Protein AF-A0A542FW12-F1 (afdb_monomer)

pLDDT: mean 87.59, std 10.18, range [56.5, 98.5]

Structure (mmCIF, N/CA/C/O backbone):
data_AF-A0A542F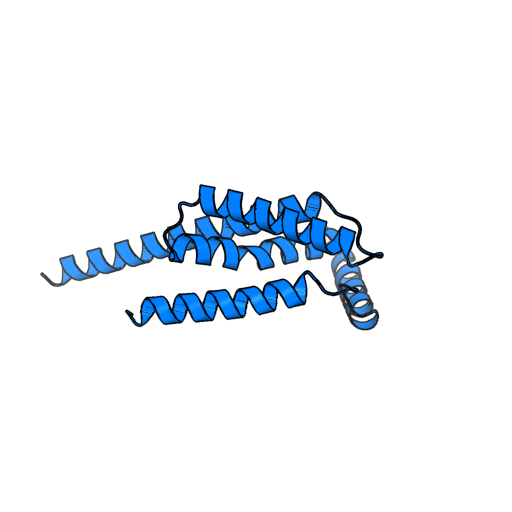W12-F1
#
_entry.id   AF-A0A542FW12-F1
#
loop_
_atom_site.group_PDB
_atom_site.id
_atom_site.type_symbol
_atom_site.label_atom_id
_atom_site.label_alt_id
_atom_site.label_comp_id
_atom_site.label_asym_id
_atom_site.label_entity_id
_atom_site.label_seq_id
_atom_site.pdbx_PDB_ins_code
_atom_site.Cartn_x
_atom_site.Cartn_y
_atom_site.Cartn_z
_atom_site.occupancy
_atom_site.B_iso_or_equiv
_atom_site.auth_seq_id
_atom_site.auth_comp_id
_atom_site.auth_asym_id
_atom_site.auth_atom_id
_atom_site.pdbx_PDB_model_num
ATOM 1 N N . MET A 1 1 ? -0.647 -1.994 28.736 1.00 57.22 1 MET A N 1
ATOM 2 C CA . MET A 1 1 ? -1.264 -1.682 27.419 1.00 57.22 1 MET A CA 1
ATOM 3 C C . MET A 1 1 ? -2.156 -2.849 26.996 1.00 57.22 1 MET A C 1
ATOM 5 O O . MET A 1 1 ? -1.759 -3.983 27.211 1.00 57.22 1 MET A O 1
ATOM 9 N N . ARG A 1 2 ? -3.364 -2.611 26.457 1.00 78.56 2 ARG A N 1
ATOM 10 C CA . ARG A 1 2 ? -4.314 -3.688 26.086 1.00 78.56 2 ARG A CA 1
ATOM 11 C C . ARG A 1 2 ? -3.702 -4.624 25.016 1.00 78.56 2 ARG A C 1
ATOM 13 O O . ARG A 1 2 ? -3.101 -4.093 24.084 1.00 78.56 2 ARG A O 1
ATOM 20 N N . PRO A 1 3 ? -3.897 -5.959 25.074 1.00 79.62 3 PRO A N 1
ATOM 21 C CA . PRO A 1 3 ? -3.248 -6.940 24.180 1.00 79.62 3 PRO A CA 1
ATOM 22 C C . PRO A 1 3 ? -3.476 -6.661 22.685 1.00 79.62 3 PRO A C 1
ATOM 24 O O . PRO A 1 3 ? -2.590 -6.856 21.861 1.00 79.62 3 PRO A O 1
ATOM 27 N N . ARG A 1 4 ? -4.630 -6.077 22.340 1.00 85.38 4 ARG A N 1
ATOM 28 C CA . ARG A 1 4 ? -4.942 -5.610 20.980 1.00 85.38 4 ARG A CA 1
ATOM 29 C C . ARG A 1 4 ? -3.970 -4.559 20.434 1.00 85.38 4 ARG A C 1
ATOM 31 O O . ARG A 1 4 ? -3.690 -4.570 19.244 1.00 85.38 4 ARG A O 1
ATOM 38 N N . ARG A 1 5 ? -3.469 -3.646 21.275 1.00 89.81 5 ARG A N 1
ATOM 39 C CA . ARG A 1 5 ? -2.522 -2.609 20.831 1.00 89.81 5 ARG A CA 1
ATOM 40 C C . ARG A 1 5 ? -1.147 -3.197 20.537 1.00 89.81 5 ARG A C 1
ATOM 42 O O . ARG A 1 5 ? -0.546 -2.806 19.551 1.00 89.81 5 ARG A O 1
ATOM 49 N N . TRP A 1 6 ? -0.692 -4.161 21.336 1.00 93.31 6 TRP A N 1
ATOM 50 C CA . TRP A 1 6 ? 0.569 -4.862 21.081 1.00 93.31 6 TRP A CA 1
ATOM 51 C C . TRP A 1 6 ? 0.555 -5.601 19.745 1.00 93.31 6 TRP A C 1
ATOM 53 O O . TRP A 1 6 ? 1.483 -5.442 18.962 1.00 93.31 6 TRP A O 1
ATOM 63 N N . ALA A 1 7 ? -0.526 -6.324 19.443 1.00 93.94 7 ALA A N 1
ATOM 64 C CA . ALA A 1 7 ? -0.672 -7.000 18.156 1.00 93.94 7 ALA A CA 1
ATOM 65 C C . ALA A 1 7 ? -0.594 -6.024 16.967 1.00 93.94 7 ALA A C 1
ATOM 67 O O . ALA A 1 7 ? 0.077 -6.319 15.984 1.00 93.94 7 ALA A O 1
ATOM 68 N N . LEU A 1 8 ? -1.224 -4.845 17.071 1.00 94.62 8 LEU A N 1
ATOM 69 C CA . LEU A 1 8 ? -1.142 -3.820 16.025 1.00 94.62 8 LEU A CA 1
ATOM 70 C C . LEU A 1 8 ? 0.267 -3.245 15.878 1.00 94.62 8 LEU A C 1
ATOM 72 O O . LEU A 1 8 ? 0.714 -3.058 14.755 1.00 94.62 8 LEU A O 1
ATOM 76 N N . VAL A 1 9 ? 0.981 -2.999 16.981 1.00 95.94 9 VAL A N 1
ATOM 77 C CA . VAL A 1 9 ? 2.378 -2.535 16.929 1.00 95.94 9 VAL A CA 1
ATOM 78 C C . VAL A 1 9 ? 3.260 -3.567 16.236 1.00 95.94 9 VAL A C 1
ATOM 80 O O . VAL A 1 9 ? 3.991 -3.214 15.318 1.00 95.94 9 VAL A O 1
ATOM 83 N N . VAL A 1 10 ? 3.160 -4.838 16.634 1.00 95.94 10 VAL A N 1
ATOM 84 C CA . VAL A 1 10 ? 3.940 -5.928 16.031 1.00 95.94 10 VAL A CA 1
ATOM 85 C C . VAL A 1 10 ? 3.608 -6.074 14.548 1.00 95.94 10 VAL A C 1
ATOM 87 O O . VAL A 1 10 ? 4.521 -6.146 13.731 1.00 95.94 10 VAL A O 1
ATOM 90 N N . ALA A 1 11 ? 2.324 -6.045 14.180 1.00 95.38 11 ALA A N 1
ATOM 91 C CA . ALA A 1 11 ? 1.899 -6.114 12.785 1.00 95.38 11 ALA A CA 1
ATOM 92 C C . ALA A 1 11 ? 2.416 -4.922 11.966 1.00 95.38 11 ALA A C 1
ATOM 94 O O . ALA A 1 11 ? 2.922 -5.117 10.867 1.00 95.38 11 ALA A O 1
ATOM 95 N N . SER A 1 12 ? 2.336 -3.700 12.502 1.00 95.44 12 SER A N 1
ATOM 96 C CA . SER A 1 12 ? 2.869 -2.503 11.847 1.00 95.44 12 SER A CA 1
ATOM 97 C C . SER A 1 12 ? 4.388 -2.547 11.701 1.00 95.44 12 SER A C 1
ATOM 99 O O . SER A 1 12 ? 4.890 -2.178 10.646 1.00 95.44 12 SER A O 1
ATOM 101 N N . ALA A 1 13 ? 5.117 -3.022 12.713 1.00 96.44 13 ALA A N 1
ATOM 102 C CA . ALA A 1 13 ? 6.570 -3.153 12.657 1.00 96.44 13 ALA A CA 1
ATOM 103 C C . ALA A 1 13 ? 7.004 -4.217 11.638 1.00 96.44 13 ALA A C 1
ATOM 105 O O . ALA A 1 13 ? 7.837 -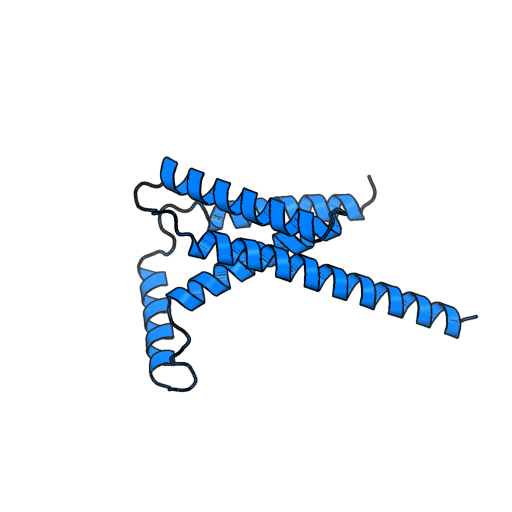3.939 10.781 1.00 96.44 13 ALA A O 1
ATOM 106 N N . ALA A 1 14 ? 6.393 -5.404 11.680 1.00 96.25 14 ALA A N 1
ATOM 107 C CA . ALA A 1 14 ? 6.656 -6.466 10.714 1.00 96.25 14 ALA A CA 1
ATOM 108 C C . ALA A 1 14 ? 6.337 -6.010 9.283 1.00 96.25 14 ALA A C 1
ATOM 110 O O . ALA A 1 14 ? 7.144 -6.199 8.376 1.00 96.25 14 ALA A O 1
ATOM 111 N N . TYR A 1 15 ? 5.196 -5.342 9.092 1.00 95.81 15 TYR A N 1
ATOM 112 C CA . TYR A 1 15 ? 4.826 -4.755 7.809 1.00 95.81 15 TYR A CA 1
ATOM 113 C C . TYR A 1 15 ? 5.835 -3.702 7.340 1.00 95.81 15 TYR A C 1
ATOM 115 O O . TYR A 1 15 ? 6.222 -3.727 6.179 1.00 95.81 15 TYR A O 1
ATOM 123 N N . ALA A 1 16 ? 6.297 -2.810 8.220 1.00 94.06 16 ALA A N 1
ATOM 124 C CA . ALA A 1 16 ? 7.283 -1.792 7.863 1.00 94.06 16 ALA A CA 1
ATOM 125 C C . ALA A 1 16 ? 8.612 -2.410 7.404 1.00 94.06 16 ALA A C 1
ATOM 127 O O . ALA A 1 16 ? 9.193 -1.931 6.435 1.00 94.06 16 ALA A O 1
ATOM 128 N N . VAL A 1 17 ? 9.060 -3.496 8.047 1.00 93.88 17 VAL A N 1
ATOM 129 C CA . VAL A 1 17 ? 10.255 -4.249 7.629 1.00 93.88 17 VAL A CA 1
ATOM 130 C C . VAL A 1 17 ? 10.056 -4.868 6.248 1.00 93.88 17 VAL A C 1
ATOM 132 O O . VAL A 1 17 ? 10.928 -4.735 5.394 1.00 93.88 17 VAL A O 1
ATOM 135 N N . VAL A 1 18 ? 8.906 -5.504 6.004 1.00 92.31 18 VAL A N 1
ATOM 136 C CA . VAL A 1 18 ? 8.576 -6.081 4.691 1.00 92.31 18 VAL A CA 1
ATOM 137 C C . VAL A 1 18 ? 8.509 -4.995 3.621 1.00 92.31 18 VAL A C 1
ATOM 139 O O . VAL A 1 18 ? 9.106 -5.152 2.563 1.00 92.31 18 VAL A O 1
ATOM 142 N N . LEU A 1 19 ? 7.828 -3.883 3.903 1.00 91.75 19 LEU A N 1
ATOM 143 C CA . LEU A 1 19 ? 7.699 -2.759 2.983 1.00 91.75 19 LEU A CA 1
ATOM 144 C C . LEU A 1 19 ? 9.077 -2.202 2.624 1.00 91.75 19 LEU A C 1
ATOM 146 O O . LEU A 1 19 ? 9.401 -2.128 1.447 1.00 91.75 19 LEU A O 1
ATOM 150 N N . TRP A 1 20 ? 9.903 -1.895 3.627 1.00 89.69 20 TRP A N 1
ATOM 151 C CA . TRP A 1 20 ? 11.281 -1.437 3.439 1.00 89.69 20 TRP A CA 1
ATOM 152 C C . TRP A 1 20 ? 12.094 -2.414 2.583 1.00 89.69 20 TRP A C 1
ATOM 154 O O . TRP A 1 20 ? 12.727 -2.015 1.608 1.00 89.69 20 TRP A O 1
ATOM 164 N N . TYR A 1 21 ? 12.029 -3.705 2.911 1.00 88.38 21 TYR A N 1
ATOM 165 C CA . TYR A 1 21 ? 12.779 -4.745 2.219 1.00 88.38 21 TYR A CA 1
ATOM 166 C C . TYR A 1 21 ? 12.293 -5.001 0.790 1.00 88.38 21 TYR A C 1
ATOM 168 O O . TYR A 1 21 ? 13.058 -5.517 -0.014 1.00 88.38 21 TYR A O 1
ATOM 176 N N . LEU A 1 22 ? 11.042 -4.696 0.451 1.00 86.81 22 LEU A N 1
ATOM 177 C CA . LEU A 1 22 ? 10.533 -4.869 -0.911 1.00 86.81 22 LEU A CA 1
ATOM 178 C C . LEU A 1 22 ? 10.723 -3.612 -1.766 1.00 86.81 22 LEU A C 1
ATOM 180 O O . LEU A 1 22 ? 11.008 -3.733 -2.953 1.00 86.81 22 LEU A O 1
ATOM 184 N N . THR A 1 23 ? 10.616 -2.415 -1.186 1.00 84.44 23 THR A N 1
ATOM 185 C CA . THR A 1 23 ? 10.672 -1.164 -1.957 1.00 84.44 23 THR A CA 1
ATOM 186 C C . THR A 1 23 ? 12.082 -0.604 -2.106 1.00 84.44 23 THR A C 1
ATOM 188 O O . THR A 1 23 ? 12.393 -0.024 -3.143 1.00 84.44 23 THR A O 1
ATOM 191 N N . LEU A 1 24 ? 12.963 -0.797 -1.122 1.00 82.19 24 LEU A N 1
ATOM 192 C CA . LEU A 1 24 ? 14.297 -0.184 -1.110 1.00 82.19 24 LEU A CA 1
ATOM 193 C C . LEU A 1 24 ? 15.426 -1.144 -1.497 1.00 82.19 24 LEU A C 1
ATOM 195 O O . LEU A 1 24 ? 16.590 -0.901 -1.177 1.00 82.19 24 LEU A O 1
ATOM 199 N N . ARG A 1 25 ? 15.114 -2.226 -2.218 1.00 77.12 25 ARG A N 1
ATOM 200 C CA . ARG A 1 25 ? 16.160 -3.038 -2.850 1.00 77.12 25 ARG A CA 1
ATOM 201 C C . ARG A 1 25 ? 16.732 -2.333 -4.081 1.00 77.12 25 ARG A C 1
ATOM 203 O O . ARG A 1 25 ? 15.935 -1.882 -4.912 1.00 77.12 25 ARG A O 1
ATOM 210 N N . PRO A 1 26 ? 18.071 -2.321 -4.244 1.00 65.75 26 PRO A N 1
ATOM 211 C CA . PRO A 1 26 ? 18.727 -1.752 -5.420 1.00 65.75 26 PRO A CA 1
ATOM 212 C C . PRO A 1 26 ? 18.172 -2.328 -6.717 1.00 65.75 26 PRO A C 1
ATOM 214 O O . PRO A 1 26 ? 17.708 -1.579 -7.570 1.00 65.75 26 PRO A O 1
ATOM 217 N N . VAL A 1 27 ? 18.082 -3.657 -6.783 1.00 63.62 27 VAL A N 1
ATOM 218 C CA . VAL A 1 27 ? 17.507 -4.375 -7.919 1.00 63.62 27 VAL A CA 1
ATOM 219 C C . VAL A 1 27 ? 16.142 -4.953 -7.507 1.00 63.62 27 VAL A C 1
ATOM 221 O O . VAL A 1 27 ? 16.080 -5.675 -6.506 1.00 63.62 27 VAL A O 1
ATOM 224 N N . PRO A 1 28 ? 15.033 -4.620 -8.204 1.00 62.34 28 PRO A N 1
ATOM 225 C CA . PRO A 1 28 ? 13.696 -5.109 -7.854 1.00 62.34 28 PRO A CA 1
ATOM 226 C C . PRO A 1 28 ? 13.558 -6.630 -7.976 1.00 62.34 28 PRO A C 1
ATOM 228 O O . PRO A 1 28 ? 12.906 -7.253 -7.139 1.00 62.34 28 PRO A O 1
ATOM 231 N N . TYR A 1 29 ? 14.214 -7.222 -8.975 1.00 66.62 29 TYR A N 1
ATOM 232 C CA . TYR A 1 29 ? 14.225 -8.658 -9.230 1.00 66.62 29 TYR A CA 1
ATOM 233 C C . TYR A 1 29 ? 15.655 -9.109 -9.480 1.00 66.62 29 TYR A C 1
ATOM 235 O O . TYR A 1 29 ? 16.379 -8.467 -10.236 1.00 66.62 29 TYR A O 1
ATOM 243 N N . GLU A 1 30 ? 16.069 -10.228 -8.891 1.00 71.12 30 GLU A N 1
ATOM 244 C CA . GLU A 1 30 ? 17.275 -10.875 -9.400 1.00 71.12 30 GLU A CA 1
ATOM 245 C C . GLU A 1 30 ? 17.033 -11.284 -10.864 1.00 71.12 30 GLU A C 1
ATOM 247 O O . GLU A 1 30 ? 15.894 -11.634 -11.201 1.00 71.12 30 GLU A O 1
ATOM 252 N N . PRO A 1 31 ? 18.052 -11.248 -11.742 1.00 74.56 31 PRO A N 1
ATOM 253 C CA . PRO A 1 31 ? 17.878 -11.534 -13.170 1.00 74.56 31 PRO A CA 1
ATOM 254 C C . PRO A 1 31 ? 17.147 -12.859 -13.440 1.00 74.56 31 PRO A C 1
ATOM 256 O O . PRO A 1 31 ? 16.362 -12.978 -14.379 1.00 74.56 31 PRO A O 1
ATOM 259 N N . GLU A 1 32 ? 17.353 -13.843 -12.567 1.00 75.00 32 GLU A N 1
ATOM 260 C CA . GLU A 1 32 ? 16.695 -15.151 -12.595 1.00 75.00 32 GLU A CA 1
ATOM 261 C C . GLU A 1 32 ? 15.190 -15.067 -12.304 1.00 75.00 32 GLU A C 1
ATOM 263 O O . GLU A 1 32 ? 14.386 -15.703 -12.985 1.00 75.00 32 GLU A O 1
ATOM 268 N N . VAL A 1 33 ? 14.786 -14.245 -11.331 1.00 74.06 33 VAL A N 1
ATOM 269 C CA . VAL A 1 33 ? 13.372 -14.004 -11.010 1.00 74.06 33 VAL A CA 1
ATOM 270 C C . VAL A 1 33 ? 12.696 -13.257 -12.154 1.00 74.06 33 VAL A C 1
ATOM 272 O O . VAL A 1 33 ? 11.586 -13.620 -12.541 1.00 74.06 33 VAL A O 1
ATOM 275 N N . GLN A 1 34 ? 13.373 -12.263 -12.731 1.00 76.38 34 GLN A N 1
ATOM 276 C CA . GLN A 1 34 ? 12.852 -11.506 -13.868 1.00 76.38 34 GLN A CA 1
ATOM 277 C C . GLN A 1 34 ? 12.600 -12.417 -15.077 1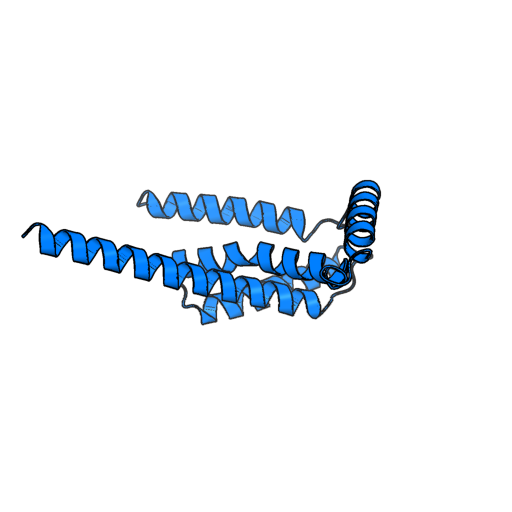.00 76.38 34 GLN A C 1
ATOM 279 O O . GLN A 1 34 ? 11.502 -12.404 -15.626 1.00 76.38 34 GLN A O 1
ATOM 284 N N . GLY A 1 35 ? 13.540 -13.313 -15.401 1.00 81.06 35 GLY A N 1
ATOM 285 C CA . GLY A 1 35 ? 13.362 -14.286 -16.483 1.00 81.06 35 GLY A CA 1
ATOM 286 C C . GLY A 1 35 ? 12.179 -15.242 -16.274 1.00 81.06 35 GLY A C 1
ATOM 287 O O . GLY A 1 35 ? 11.489 -15.594 -17.232 1.00 81.06 35 GLY A O 1
ATOM 288 N N . ILE A 1 36 ? 11.892 -15.639 -15.027 1.00 81.56 36 ILE A N 1
ATOM 289 C CA . ILE A 1 36 ? 10.706 -16.451 -14.707 1.00 81.56 36 ILE A CA 1
ATOM 290 C C . ILE A 1 36 ? 9.423 -15.639 -14.906 1.00 81.56 36 ILE A C 1
ATOM 292 O O . ILE A 1 36 ? 8.469 -16.148 -15.498 1.00 81.56 36 ILE A O 1
ATOM 296 N N . VAL A 1 37 ? 9.383 -14.393 -14.427 1.00 80.31 37 VAL A N 1
ATOM 297 C CA . VAL A 1 37 ? 8.212 -13.520 -14.596 1.00 80.31 37 VAL A CA 1
ATOM 298 C C . VAL A 1 37 ? 7.950 -13.269 -16.081 1.00 80.31 37 VAL A C 1
ATOM 300 O O . VAL A 1 37 ? 6.813 -13.433 -16.524 1.00 80.31 37 VAL A O 1
ATOM 303 N N . ASP A 1 38 ? 8.989 -12.982 -16.863 1.00 83.00 38 ASP A N 1
ATOM 304 C CA . ASP A 1 38 ? 8.893 -12.776 -18.309 1.00 83.00 38 ASP A CA 1
ATOM 305 C C . ASP A 1 38 ? 8.365 -14.023 -19.024 1.00 83.00 38 ASP A C 1
ATOM 307 O O . ASP A 1 38 ? 7.481 -13.924 -19.876 1.00 83.00 38 ASP A O 1
ATOM 311 N N . LEU A 1 39 ? 8.837 -15.215 -18.642 1.00 85.06 39 LEU A N 1
ATOM 312 C CA . LEU A 1 39 ? 8.348 -16.481 -19.192 1.00 85.06 39 LEU A CA 1
ATOM 313 C C . LEU A 1 39 ? 6.859 -16.698 -18.889 1.00 85.06 39 LEU A C 1
ATOM 315 O O . LEU A 1 39 ? 6.100 -17.115 -19.768 1.00 85.06 39 LEU A O 1
ATOM 319 N N . VAL A 1 40 ? 6.434 -16.420 -17.656 1.00 83.50 40 VAL A N 1
ATOM 320 C CA . VAL A 1 40 ? 5.039 -16.575 -17.225 1.00 83.50 40 VAL A CA 1
ATOM 321 C C . VAL A 1 40 ? 4.135 -15.564 -17.935 1.00 83.50 40 VAL A C 1
ATOM 323 O O . VAL A 1 40 ? 3.093 -15.949 -18.468 1.00 83.50 40 VAL A O 1
ATOM 326 N N . VAL A 1 41 ? 4.542 -14.295 -18.012 1.00 84.50 41 VAL A N 1
ATOM 327 C CA . VAL A 1 41 ? 3.821 -13.246 -18.751 1.00 84.50 41 VAL A CA 1
ATOM 328 C C . VAL A 1 41 ? 3.728 -13.605 -20.235 1.00 84.50 41 VAL A C 1
ATOM 330 O O . VAL A 1 41 ? 2.639 -13.561 -20.808 1.00 84.50 41 VAL A O 1
ATOM 333 N N . ALA A 1 42 ? 4.826 -14.051 -20.852 1.00 85.12 42 ALA A N 1
ATOM 334 C CA . ALA A 1 42 ? 4.847 -14.485 -22.248 1.00 85.12 42 ALA A CA 1
ATOM 335 C C . ALA A 1 42 ? 3.955 -15.710 -22.500 1.00 85.12 42 ALA A C 1
ATOM 337 O O . ALA A 1 42 ? 3.406 -15.861 -23.592 1.00 85.12 42 ALA A O 1
ATOM 338 N N . TRP A 1 43 ? 3.784 -16.588 -21.509 1.00 87.38 43 TRP A N 1
ATOM 339 C CA . TRP A 1 43 ? 2.853 -17.708 -21.594 1.00 87.38 43 TRP A CA 1
ATOM 340 C C . TRP A 1 43 ? 1.394 -17.237 -21.569 1.00 87.38 43 TRP A C 1
ATOM 342 O O . TRP A 1 43 ? 0.612 -17.648 -22.426 1.00 87.38 43 TRP A O 1
ATOM 352 N N . PHE A 1 44 ? 1.034 -16.331 -20.653 1.00 83.38 44 PHE A N 1
ATOM 353 C CA . PHE A 1 44 ? -0.312 -15.744 -20.599 1.00 83.38 44 PHE A CA 1
ATOM 354 C C . PHE A 1 44 ? -0.635 -14.885 -21.823 1.00 83.38 44 PHE A C 1
ATOM 356 O O . PHE A 1 44 ? -1.786 -14.853 -22.260 1.00 83.38 44 PHE A O 1
ATOM 363 N N . ALA A 1 45 ? 0.370 -14.250 -22.425 1.00 84.31 45 ALA A N 1
ATOM 364 C CA . ALA A 1 45 ? 0.213 -13.478 -23.651 1.00 84.31 45 ALA A CA 1
ATOM 365 C C . ALA A 1 45 ? -0.227 -14.322 -24.861 1.00 84.31 45 ALA A C 1
ATOM 367 O O . ALA A 1 45 ? -0.703 -13.766 -25.845 1.00 84.31 45 ALA A O 1
ATOM 368 N N . ARG A 1 46 ? -0.117 -15.659 -24.793 1.00 86.94 46 ARG A N 1
ATOM 369 C CA . ARG A 1 46 ? -0.569 -16.565 -25.865 1.00 86.94 46 ARG A CA 1
ATOM 370 C C . ARG A 1 46 ? -2.087 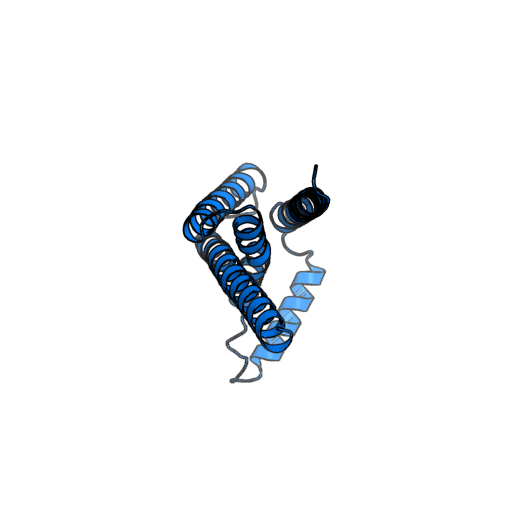-16.695 -25.962 1.00 86.94 46 ARG A C 1
ATOM 372 O O . ARG A 1 46 ? -2.571 -17.207 -26.967 1.00 86.94 46 ARG A O 1
ATOM 379 N N . TYR A 1 47 ? -2.826 -16.278 -24.935 1.00 87.69 47 TYR A N 1
ATOM 380 C CA . TYR A 1 47 ? -4.284 -16.330 -24.928 1.00 87.69 47 TYR A CA 1
ATOM 381 C C . TYR A 1 47 ? -4.849 -14.911 -24.912 1.00 87.69 47 TYR A C 1
ATOM 383 O O . TYR A 1 47 ? -4.560 -14.144 -23.996 1.00 87.69 47 TYR A O 1
ATOM 391 N N . ASP A 1 48 ? -5.727 -14.586 -25.863 1.00 83.00 48 ASP A N 1
ATOM 392 C CA . ASP A 1 48 ? -6.322 -13.244 -25.996 1.00 83.00 48 ASP A CA 1
ATOM 393 C C . ASP A 1 48 ? -7.004 -12.761 -24.705 1.00 83.00 48 ASP A C 1
ATOM 395 O O . ASP A 1 48 ? -6.937 -11.586 -24.345 1.00 83.00 48 ASP A O 1
ATOM 399 N N . VAL A 1 49 ? -7.608 -13.684 -23.949 1.00 85.50 49 VAL A N 1
ATOM 400 C CA . VAL A 1 49 ? -8.304 -13.387 -22.686 1.00 85.50 49 VAL A CA 1
ATOM 401 C C . VAL A 1 49 ? -7.340 -12.985 -21.563 1.00 85.50 49 VAL A C 1
ATOM 403 O O . VAL A 1 49 ? -7.748 -12.292 -20.634 1.00 85.50 49 VAL A O 1
ATOM 406 N N . THR A 1 50 ? -6.069 -13.390 -21.627 1.00 84.50 50 THR A N 1
ATOM 407 C CA . THR A 1 50 ? -5.040 -13.083 -20.615 1.00 84.50 50 THR A CA 1
ATOM 408 C C . THR A 1 50 ? -3.902 -12.217 -21.145 1.00 84.50 50 THR A C 1
ATOM 410 O O . THR A 1 50 ? -3.040 -11.822 -20.366 1.00 84.50 50 THR A O 1
ATOM 413 N N . ALA A 1 51 ? -3.933 -11.830 -22.422 1.00 80.94 51 ALA A N 1
ATOM 414 C CA . ALA A 1 51 ? -2.942 -10.955 -23.050 1.00 80.94 51 ALA A CA 1
ATOM 415 C C . ALA A 1 51 ? -2.840 -9.567 -22.397 1.00 80.94 51 ALA A C 1
ATOM 417 O O . ALA A 1 51 ? -1.852 -8.857 -22.554 1.00 80.94 51 ALA A O 1
ATOM 418 N N . TRP A 1 52 ? -3.847 -9.186 -21.614 1.00 81.50 52 TRP A N 1
ATOM 419 C CA . TRP A 1 52 ? -3.826 -7.964 -20.827 1.00 81.50 52 TRP A CA 1
ATOM 420 C C . TRP A 1 52 ? -2.875 -8.025 -19.622 1.00 81.50 52 TRP A C 1
ATOM 422 O O . TRP A 1 52 ? -2.564 -6.975 -19.066 1.00 81.50 52 TRP A O 1
ATOM 432 N N . LEU A 1 53 ? -2.423 -9.210 -19.199 1.00 82.06 53 LEU A N 1
ATOM 433 C CA . LEU A 1 53 ? -1.569 -9.416 -18.028 1.00 82.06 53 LEU A CA 1
ATOM 434 C C . LEU A 1 53 ? -0.088 -9.174 -18.371 1.00 82.06 53 LEU A C 1
ATOM 436 O O . LEU A 1 53 ? 0.717 -10.099 -18.403 1.00 82.06 53 LEU A O 1
ATOM 440 N N . THR A 1 54 ? 0.258 -7.923 -18.667 1.00 84.75 54 THR A N 1
ATOM 441 C CA . THR A 1 54 ? 1.638 -7.515 -18.968 1.00 84.75 54 THR A CA 1
ATOM 442 C C . THR A 1 54 ? 2.468 -7.345 -17.694 1.00 84.75 54 THR A C 1
ATOM 444 O O . THR A 1 54 ? 1.910 -7.156 -16.610 1.00 84.75 54 THR A O 1
ATOM 447 N N . LEU A 1 55 ? 3.800 -7.351 -17.828 1.00 81.62 55 LEU A N 1
ATOM 448 C CA . LEU A 1 55 ? 4.734 -7.116 -16.719 1.00 81.62 55 LEU A CA 1
ATOM 449 C C . LEU A 1 55 ? 4.394 -5.824 -15.958 1.00 81.62 55 LEU A C 1
ATOM 451 O O . LEU A 1 55 ? 4.186 -5.865 -14.750 1.00 81.62 55 LEU A O 1
ATOM 455 N N . ASP A 1 56 ? 4.178 -4.722 -16.682 1.00 83.06 56 ASP A N 1
ATOM 456 C CA . ASP A 1 56 ? 3.764 -3.431 -16.112 1.00 83.06 56 ASP A CA 1
ATOM 457 C C . ASP A 1 56 ? 2.511 -3.523 -15.231 1.00 83.06 56 ASP A C 1
ATOM 459 O O . ASP A 1 56 ? 2.395 -2.853 -14.204 1.00 83.06 56 ASP A O 1
ATOM 463 N N . ARG A 1 57 ? 1.533 -4.350 -15.625 1.00 86.25 57 ARG A N 1
ATOM 464 C CA . ARG A 1 57 ? 0.309 -4.528 -14.836 1.00 86.25 57 ARG A CA 1
ATOM 465 C C . ARG A 1 57 ? 0.542 -5.410 -13.627 1.00 86.25 57 ARG A C 1
ATOM 467 O O . ARG A 1 57 ? -0.064 -5.159 -12.589 1.00 86.25 57 ARG A O 1
ATOM 474 N N . VAL A 1 58 ? 1.387 -6.430 -13.748 1.00 85.94 58 VAL A N 1
ATOM 475 C CA . VAL A 1 58 ? 1.789 -7.262 -12.610 1.00 85.94 58 VAL A CA 1
ATOM 476 C C . VAL A 1 58 ? 2.518 -6.406 -11.576 1.00 85.94 58 VAL A C 1
ATOM 478 O O . VAL A 1 58 ? 2.180 -6.482 -10.396 1.00 85.94 58 VAL A O 1
ATOM 481 N N . GLU A 1 59 ? 3.432 -5.536 -12.002 1.00 85.88 59 GLU A N 1
ATOM 482 C CA . GLU A 1 59 ? 4.116 -4.571 -11.134 1.00 85.88 59 GLU A CA 1
ATOM 483 C C . GLU A 1 59 ? 3.125 -3.609 -10.472 1.00 85.88 59 GLU A C 1
ATOM 485 O O . GLU A 1 59 ? 3.090 -3.506 -9.244 1.00 85.88 59 GLU A O 1
ATOM 490 N N . PHE A 1 60 ? 2.236 -2.991 -11.258 1.00 90.00 60 PHE A N 1
ATOM 491 C CA . PHE A 1 60 ? 1.199 -2.099 -10.735 1.00 90.00 60 PHE A CA 1
ATOM 492 C C . PHE A 1 60 ? 0.319 -2.789 -9.682 1.00 90.00 60 PHE A C 1
ATOM 494 O O . PHE A 1 60 ? 0.106 -2.257 -8.593 1.00 90.00 60 PHE A O 1
ATOM 501 N N . LEU A 1 61 ? -0.185 -3.991 -9.976 1.00 91.06 61 LEU A N 1
ATOM 502 C CA . LEU A 1 61 ? -1.031 -4.753 -9.053 1.00 91.06 61 LEU A CA 1
ATOM 503 C C . LEU A 1 61 ? -0.266 -5.208 -7.808 1.00 91.06 61 LEU A C 1
ATOM 505 O O . LEU A 1 61 ? -0.846 -5.246 -6.722 1.00 91.06 61 LEU A O 1
ATOM 509 N N . SER A 1 62 ? 1.022 -5.517 -7.946 1.00 89.50 62 SER A N 1
ATOM 510 C CA . SER A 1 62 ? 1.888 -5.866 -6.819 1.00 89.50 62 SER A CA 1
ATOM 511 C C . SER A 1 62 ? 2.081 -4.670 -5.887 1.00 89.50 62 SER A C 1
ATOM 513 O O . SER A 1 62 ? 1.922 -4.819 -4.677 1.00 89.50 62 SER A O 1
ATOM 515 N N . ASN A 1 63 ? 2.300 -3.474 -6.437 1.00 92.88 63 ASN A N 1
ATOM 516 C CA . ASN A 1 63 ? 2.396 -2.226 -5.674 1.00 92.88 63 ASN A CA 1
ATOM 517 C C . ASN A 1 63 ? 1.071 -1.872 -4.975 1.00 92.88 63 ASN A C 1
ATOM 519 O O . ASN A 1 63 ? 1.050 -1.589 -3.772 1.00 92.88 63 ASN A O 1
ATOM 523 N N . VAL A 1 64 ? -0.066 -2.014 -5.671 1.00 96.12 64 VAL A N 1
ATOM 524 C CA . VAL A 1 64 ? -1.402 -1.915 -5.050 1.00 96.12 64 VAL A CA 1
ATOM 525 C C . VAL A 1 64 ? -1.518 -2.893 -3.877 1.00 96.12 64 VAL A C 1
ATOM 527 O O . VAL A 1 64 ? -1.883 -2.493 -2.770 1.00 96.12 64 VAL A O 1
ATOM 530 N N . GLY A 1 65 ? -1.192 -4.169 -4.096 1.00 96.00 65 GLY A N 1
ATOM 531 C CA . GLY A 1 65 ? -1.262 -5.216 -3.077 1.00 96.00 65 GLY A CA 1
ATOM 532 C C . GLY A 1 65 ? -0.372 -4.928 -1.868 1.00 96.00 65 GLY A C 1
ATOM 533 O O . GLY A 1 65 ? -0.805 -5.116 -0.730 1.00 96.00 65 GLY A O 1
ATOM 534 N N . LEU A 1 66 ? 0.827 -4.395 -2.100 1.00 94.81 66 LEU A N 1
ATOM 535 C CA . LEU A 1 66 ? 1.785 -4.034 -1.061 1.00 94.81 66 LEU A CA 1
ATOM 536 C C . LEU A 1 66 ? 1.248 -2.935 -0.134 1.00 94.81 66 LEU A C 1
ATOM 538 O O . LEU A 1 66 ? 1.464 -3.005 1.073 1.00 94.81 66 LEU A O 1
ATOM 542 N N . PHE A 1 67 ? 0.487 -1.970 -0.661 1.00 97.44 67 PHE A N 1
ATOM 543 C CA . PHE A 1 67 ? -0.095 -0.871 0.120 1.00 97.44 67 PHE A CA 1
ATOM 544 C C . PHE A 1 67 ? -1.493 -1.155 0.702 1.00 97.44 67 PHE A C 1
ATOM 546 O O . PHE A 1 67 ? -1.977 -0.393 1.545 1.00 97.44 67 PHE A O 1
ATOM 553 N N . VAL A 1 68 ? -2.152 -2.259 0.337 1.00 98.31 68 VAL A N 1
ATOM 554 C CA . VAL A 1 68 ? -3.421 -2.673 0.972 1.00 98.31 68 VAL A CA 1
ATOM 555 C C . VAL A 1 68 ? -3.273 -2.837 2.498 1.00 98.31 68 VAL A C 1
ATOM 557 O O . VAL A 1 68 ? -4.067 -2.245 3.241 1.00 98.31 68 VAL A O 1
ATOM 560 N N . PRO A 1 69 ? -2.259 -3.552 3.024 1.00 97.69 69 PRO A N 1
ATOM 561 C CA . PRO A 1 69 ? -2.022 -3.622 4.463 1.00 97.69 69 PRO A CA 1
ATOM 562 C C . PRO A 1 69 ? -1.766 -2.256 5.114 1.00 97.69 69 PRO A C 1
ATOM 564 O O . PRO A 1 69 ? -2.224 -2.042 6.235 1.00 97.69 69 PRO A O 1
ATOM 567 N N . PHE A 1 70 ? -1.111 -1.310 4.424 1.00 97.75 70 PHE A N 1
ATOM 568 C CA . PHE A 1 70 ? -0.919 0.056 4.930 1.00 97.75 70 PHE A CA 1
ATOM 569 C C . PHE A 1 70 ? -2.260 0.729 5.238 1.00 97.75 70 PHE A C 1
ATOM 571 O O . PHE A 1 70 ? -2.499 1.180 6.363 1.00 97.75 70 PHE A O 1
ATOM 578 N N . GLY A 1 71 ? -3.163 0.750 4.251 1.00 97.19 71 GLY A N 1
ATOM 579 C CA . GLY A 1 71 ? -4.488 1.348 4.400 1.00 97.19 71 GLY A CA 1
ATOM 580 C C . GLY A 1 71 ? -5.318 0.671 5.490 1.00 97.19 71 GLY A C 1
ATOM 581 O O . GLY A 1 71 ? -5.997 1.337 6.279 1.00 97.19 71 GLY A O 1
ATOM 582 N N . ALA A 1 72 ? -5.216 -0.656 5.578 1.00 97.88 72 ALA A N 1
ATOM 583 C CA . ALA A 1 72 ? -5.881 -1.443 6.606 1.00 97.88 72 ALA A CA 1
ATOM 584 C C . ALA A 1 72 ? -5.379 -1.101 8.015 1.00 97.88 72 ALA A C 1
ATOM 586 O O . ALA A 1 72 ? -6.177 -0.784 8.902 1.00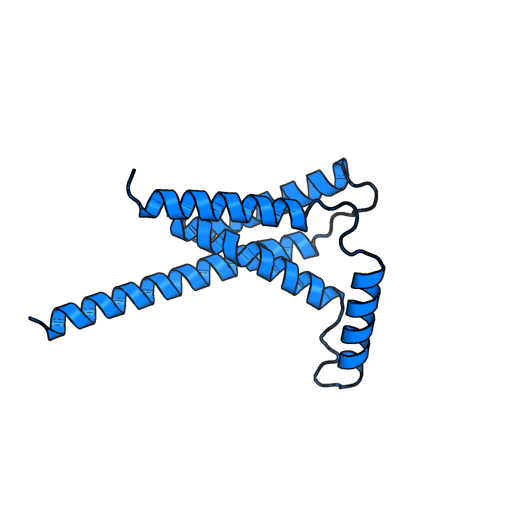 97.88 72 ALA A O 1
ATOM 587 N N . LEU A 1 73 ? -4.059 -1.108 8.218 1.00 97.50 73 LEU A N 1
ATOM 588 C CA . LEU A 1 73 ? -3.431 -0.777 9.495 1.00 97.50 73 LEU A CA 1
ATOM 589 C C . LEU A 1 73 ? -3.775 0.650 9.929 1.00 97.50 73 LEU A C 1
ATOM 591 O O . LEU A 1 73 ? -4.133 0.845 11.089 1.00 97.50 73 LEU A O 1
ATOM 595 N N . ALA A 1 74 ? -3.757 1.626 9.017 1.00 97.00 74 ALA A N 1
ATOM 596 C CA . ALA A 1 74 ? -4.141 3.004 9.323 1.00 97.00 74 ALA A CA 1
ATOM 597 C C . ALA A 1 74 ? -5.564 3.086 9.908 1.00 97.00 74 ALA A C 1
ATOM 599 O O . ALA A 1 74 ? -5.778 3.693 10.961 1.00 97.00 74 ALA A O 1
ATOM 600 N N . VAL A 1 75 ? -6.536 2.413 9.284 1.00 97.25 75 VAL A N 1
ATOM 601 C CA . VAL A 1 75 ? -7.916 2.349 9.795 1.00 97.25 75 VAL A CA 1
ATOM 602 C C . VAL A 1 75 ? -7.995 1.605 11.132 1.00 97.25 75 VAL A C 1
ATOM 604 O O . VAL A 1 75 ? -8.721 2.041 12.028 1.00 97.25 75 VAL A O 1
ATOM 607 N N . LEU A 1 76 ? -7.252 0.507 11.307 1.00 95.88 76 LEU A N 1
ATOM 608 C CA . LEU A 1 76 ? -7.218 -0.249 12.567 1.00 95.88 76 LEU A CA 1
ATOM 609 C C . LEU A 1 76 ? -6.611 0.558 13.726 1.00 95.88 76 LEU A C 1
ATOM 611 O O . LEU A 1 76 ? -7.035 0.392 14.872 1.00 95.88 76 LEU A O 1
ATOM 615 N N . TRP A 1 77 ? -5.686 1.471 13.426 1.00 96.12 77 TRP A N 1
ATOM 616 C CA . TRP A 1 77 ? -5.159 2.472 14.356 1.00 96.12 77 TRP A CA 1
ATOM 617 C C . TRP A 1 77 ? -6.132 3.629 14.635 1.00 96.12 77 TRP A C 1
ATOM 619 O O . TRP A 1 77 ? -5.895 4.427 15.541 1.00 96.12 77 TRP A O 1
ATOM 629 N N . GLY A 1 78 ? -7.261 3.687 13.924 1.00 94.88 78 GLY A N 1
ATOM 630 C CA . GLY A 1 78 ? -8.324 4.670 14.120 1.00 94.88 78 GLY A CA 1
ATOM 631 C C . GLY A 1 78 ? -8.287 5.850 13.150 1.00 94.88 78 GLY A C 1
ATOM 632 O O . GLY A 1 78 ? -9.061 6.792 13.328 1.00 94.88 78 GLY A O 1
ATOM 633 N N . ALA A 1 79 ? -7.432 5.819 12.124 1.00 95.38 79 ALA A N 1
ATOM 634 C CA . ALA A 1 79 ? -7.423 6.849 11.094 1.00 95.38 79 ALA A CA 1
ATOM 635 C C . ALA A 1 79 ? -8.716 6.822 10.261 1.00 95.38 79 ALA A C 1
ATOM 637 O O . ALA A 1 79 ? -9.353 5.784 10.054 1.00 95.38 79 ALA A O 1
ATOM 638 N N . ARG A 1 80 ? -9.100 7.990 9.738 1.00 96.62 80 ARG A N 1
ATOM 639 C CA . ARG A 1 80 ? -10.164 8.095 8.731 1.00 96.62 80 ARG A CA 1
ATOM 640 C C . ARG A 1 80 ? -9.633 7.581 7.392 1.00 96.62 80 ARG A C 1
ATOM 642 O O . ARG A 1 80 ? -8.446 7.709 7.117 1.00 96.62 80 ARG A O 1
ATOM 649 N N . TRP A 1 81 ? -10.515 7.062 6.537 1.00 95.94 81 TRP A N 1
ATOM 650 C CA . TRP A 1 81 ? -10.121 6.499 5.237 1.00 95.94 81 TRP A CA 1
ATOM 651 C C . TRP A 1 81 ? -9.290 7.474 4.389 1.00 95.94 81 TRP A C 1
ATOM 653 O O . TRP A 1 81 ? -8.285 7.077 3.819 1.00 95.94 81 TRP A O 1
ATOM 663 N N . TRP A 1 82 ? -9.650 8.759 4.368 1.00 96.62 82 TRP A N 1
ATOM 664 C CA . TRP A 1 82 ? -8.919 9.762 3.593 1.00 96.62 82 TRP A CA 1
ATOM 665 C C . TRP A 1 82 ? -7.527 10.050 4.173 1.00 96.62 82 TRP A C 1
ATOM 667 O O . TRP A 1 82 ? -6.606 10.317 3.413 1.00 96.62 82 TRP A O 1
ATOM 677 N N . ILE A 1 83 ? -7.343 9.932 5.497 1.00 96.94 83 ILE A N 1
ATOM 678 C CA . ILE A 1 83 ? -6.018 10.049 6.130 1.00 96.94 83 ILE A CA 1
ATOM 679 C C . ILE A 1 83 ? -5.142 8.883 5.675 1.00 96.94 83 ILE A C 1
ATOM 681 O O . ILE A 1 83 ? -3.992 9.098 5.321 1.00 96.94 83 ILE A O 1
ATOM 685 N N . ALA A 1 84 ? -5.689 7.665 5.623 1.00 95.69 84 ALA A N 1
ATOM 686 C CA . ALA A 1 84 ? -4.956 6.506 5.118 1.00 95.69 84 ALA A CA 1
ATOM 687 C C . ALA A 1 84 ? -4.486 6.711 3.665 1.00 95.69 84 ALA A C 1
ATOM 689 O O . ALA A 1 84 ? -3.350 6.378 3.347 1.00 95.69 84 ALA A O 1
ATOM 690 N N . VAL A 1 85 ? -5.323 7.316 2.814 1.0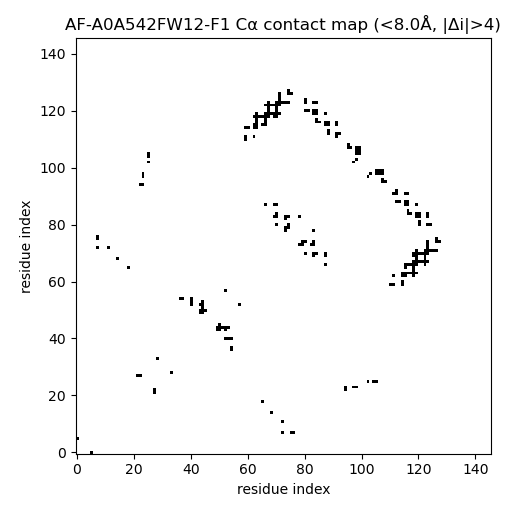0 97.00 85 VAL A N 1
ATOM 691 C CA . VAL A 1 85 ? -4.973 7.649 1.422 1.00 97.00 85 VAL A CA 1
ATOM 692 C C . VAL A 1 85 ? -3.872 8.710 1.356 1.00 97.00 85 VAL A C 1
ATOM 694 O O . VAL A 1 85 ? -2.872 8.498 0.679 1.00 97.00 85 VAL A O 1
ATOM 697 N N . VAL A 1 86 ? -4.011 9.819 2.090 1.00 97.81 86 VAL A N 1
ATOM 698 C CA . VAL A 1 86 ? -3.005 10.898 2.115 1.00 97.81 86 VAL A CA 1
ATOM 699 C C . VAL A 1 86 ? -1.668 10.397 2.664 1.00 97.81 86 VAL A C 1
ATOM 701 O O . VAL A 1 86 ? -0.623 10.673 2.082 1.00 97.81 86 VAL A O 1
ATOM 704 N N . CYS A 1 87 ? -1.684 9.622 3.750 1.00 96.31 87 CYS A N 1
ATOM 705 C CA . CYS A 1 87 ? -0.477 9.010 4.295 1.00 96.31 87 CYS A CA 1
ATOM 706 C C . CYS A 1 87 ? 0.128 7.976 3.335 1.00 96.31 87 CYS A C 1
ATOM 708 O O . CYS A 1 87 ? 1.347 7.870 3.281 1.00 96.31 87 CYS A O 1
ATOM 710 N N . GLY A 1 88 ? -0.694 7.244 2.577 1.00 95.69 88 GLY A N 1
ATOM 711 C CA . GLY A 1 88 ? -0.229 6.314 1.547 1.00 95.69 88 GLY A CA 1
ATOM 712 C C . GLY A 1 88 ? 0.495 7.038 0.413 1.00 95.69 88 GLY A C 1
ATOM 713 O O . GLY A 1 88 ? 1.613 6.665 0.073 1.00 95.69 88 GLY A O 1
ATOM 714 N N . LEU A 1 89 ? -0.089 8.129 -0.092 1.00 96.38 89 LEU A N 1
ATOM 715 C CA . LEU A 1 89 ? 0.540 8.989 -1.097 1.00 96.38 89 LEU A CA 1
ATOM 716 C C . LEU A 1 89 ? 1.861 9.579 -0.585 1.00 96.38 89 LEU A C 1
ATOM 718 O O . LEU A 1 89 ? 2.877 9.506 -1.271 1.00 96.38 89 LEU A O 1
ATOM 722 N N . ALA A 1 90 ? 1.866 10.114 0.639 1.00 96.69 90 ALA A N 1
ATOM 723 C CA . ALA A 1 90 ? 3.070 10.671 1.251 1.00 96.69 90 ALA A CA 1
ATOM 724 C C . ALA A 1 90 ? 4.166 9.610 1.438 1.00 96.69 90 ALA A C 1
ATOM 726 O O . ALA A 1 90 ? 5.320 9.857 1.101 1.00 96.69 90 ALA A O 1
ATOM 727 N N . ALA A 1 91 ? 3.813 8.418 1.930 1.00 94.06 91 ALA A N 1
ATOM 728 C CA . ALA A 1 91 ? 4.753 7.310 2.073 1.00 94.06 91 ALA A CA 1
ATOM 729 C C . ALA A 1 91 ? 5.310 6.858 0.715 1.00 94.06 91 ALA A C 1
ATOM 731 O O . ALA A 1 91 ? 6.510 6.623 0.611 1.00 94.06 91 ALA A O 1
ATOM 732 N N . SER A 1 92 ? 4.472 6.792 -0.324 1.00 93.69 92 SER A N 1
ATOM 733 C CA . SER A 1 92 ? 4.922 6.471 -1.682 1.00 93.69 92 SER A CA 1
ATOM 734 C C . SER A 1 92 ? 5.898 7.514 -2.224 1.00 93.69 92 SER A C 1
ATOM 736 O O . SER A 1 92 ? 6.939 7.143 -2.751 1.00 93.69 92 SER A O 1
ATOM 738 N N . GLY A 1 93 ? 5.609 8.806 -2.043 1.00 92.75 93 GLY A N 1
ATOM 739 C CA . GLY A 1 93 ? 6.524 9.876 -2.447 1.00 92.75 93 GLY A CA 1
ATOM 740 C C . GLY A 1 93 ? 7.853 9.832 -1.689 1.00 92.75 93 GLY A C 1
ATOM 741 O O . GLY A 1 93 ? 8.907 10.030 -2.282 1.00 92.75 93 GLY A O 1
ATOM 742 N N . ILE A 1 94 ? 7.834 9.509 -0.390 1.00 92.94 94 ILE A N 1
ATOM 743 C CA . ILE A 1 94 ? 9.066 9.302 0.386 1.00 92.94 94 ILE A CA 1
ATOM 744 C C . ILE A 1 94 ? 9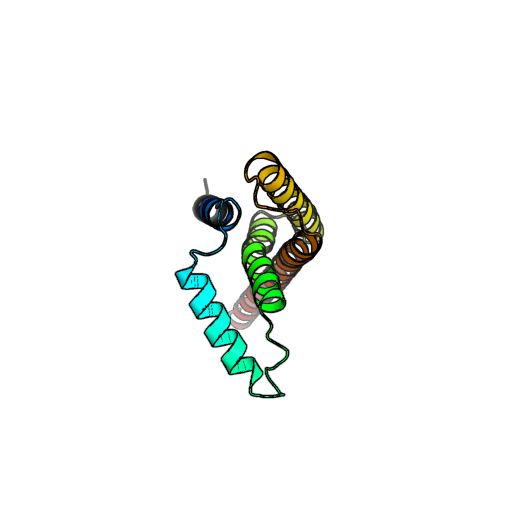.868 8.126 -0.179 1.00 92.94 94 ILE A C 1
ATOM 746 O O . ILE A 1 94 ? 11.078 8.250 -0.325 1.00 92.94 94 ILE A O 1
ATOM 750 N N . ILE A 1 95 ? 9.218 7.007 -0.511 1.00 90.31 95 ILE A N 1
ATOM 751 C CA . ILE A 1 95 ? 9.892 5.846 -1.107 1.00 90.31 95 ILE A CA 1
ATOM 752 C C . ILE A 1 95 ? 10.578 6.241 -2.415 1.00 90.31 95 ILE A C 1
ATOM 754 O O . ILE A 1 95 ? 11.769 5.979 -2.552 1.00 90.31 95 ILE A O 1
ATOM 758 N N . GLU A 1 96 ? 9.882 6.929 -3.321 1.00 90.00 96 GLU A N 1
ATOM 759 C CA . GLU A 1 96 ? 10.485 7.380 -4.580 1.00 90.00 96 GLU A CA 1
ATOM 760 C C . GLU A 1 96 ? 11.659 8.332 -4.376 1.00 90.00 96 GLU A C 1
ATOM 762 O O . GLU A 1 96 ? 12.691 8.185 -5.025 1.00 90.00 96 GLU A O 1
ATOM 767 N N . LEU A 1 97 ? 11.539 9.289 -3.451 1.00 89.88 97 LEU A N 1
ATOM 768 C CA . LEU A 1 97 ? 12.629 10.216 -3.143 1.00 89.88 97 LEU A CA 1
ATOM 769 C C . LEU A 1 97 ? 13.854 9.475 -2.596 1.00 89.88 97 LEU A C 1
ATOM 771 O O . LEU A 1 97 ? 14.987 9.810 -2.946 1.00 89.88 97 LEU A O 1
ATOM 775 N N . VAL A 1 98 ? 13.641 8.459 -1.755 1.00 88.25 98 VAL A N 1
ATOM 776 C CA . VAL A 1 98 ? 14.717 7.619 -1.214 1.00 88.25 98 VAL A CA 1
ATOM 777 C C . VAL A 1 98 ? 15.352 6.781 -2.323 1.00 88.25 98 VAL A C 1
ATOM 779 O O . VAL A 1 98 ? 16.578 6.721 -2.396 1.00 88.25 98 VAL A O 1
ATOM 782 N N . GLN A 1 99 ? 14.551 6.177 -3.203 1.00 86.50 99 GLN A N 1
ATOM 783 C CA . GLN A 1 99 ? 15.049 5.417 -4.350 1.00 86.50 99 GLN A CA 1
ATOM 784 C C . GLN A 1 99 ? 15.866 6.312 -5.287 1.00 86.50 99 GLN A C 1
ATOM 786 O O . GLN A 1 99 ? 17.004 5.973 -5.582 1.00 86.50 99 GLN A O 1
ATOM 791 N N . LEU A 1 100 ? 15.359 7.490 -5.656 1.00 85.12 100 LEU A N 1
ATOM 792 C CA . LEU A 1 100 ? 16.077 8.454 -6.496 1.00 85.12 100 LEU A CA 1
ATOM 793 C C . LEU A 1 100 ? 17.409 8.894 -5.874 1.00 85.12 100 LEU A C 1
ATOM 795 O O . LEU A 1 100 ? 18.395 9.086 -6.580 1.00 85.12 100 LEU A O 1
ATOM 799 N N . SER A 1 101 ? 17.436 9.078 -4.552 1.00 84.56 101 SER A N 1
ATOM 800 C CA . SER A 1 101 ? 18.616 9.596 -3.853 1.00 84.56 101 SER A CA 1
ATOM 801 C C . SER A 1 101 ? 19.678 8.530 -3.584 1.00 84.56 101 SER A C 1
ATOM 803 O O . SER A 1 101 ? 20.861 8.857 -3.521 1.00 84.56 101 SER A O 1
ATOM 805 N N . LEU A 1 102 ? 19.271 7.275 -3.363 1.00 82.19 102 LEU A N 1
ATOM 806 C CA . LEU A 1 102 ? 20.161 6.211 -2.881 1.00 82.19 102 LEU A CA 1
ATOM 807 C C . LEU A 1 102 ? 20.371 5.070 -3.882 1.00 82.19 102 LEU A C 1
ATOM 809 O O . LEU A 1 102 ? 21.328 4.315 -3.730 1.00 82.19 102 LEU A O 1
ATOM 813 N N . LEU A 1 103 ? 19.503 4.922 -4.885 1.00 79.25 103 LEU A N 1
ATOM 814 C CA . LEU A 1 103 ? 19.520 3.824 -5.850 1.00 79.25 103 LEU A CA 1
ATOM 815 C C . LEU A 1 103 ? 19.634 4.403 -7.266 1.00 79.25 103 LEU A C 1
ATOM 817 O O . LEU A 1 103 ? 18.633 4.670 -7.921 1.00 79.25 103 LEU A O 1
ATOM 821 N N . ALA A 1 104 ? 20.868 4.579 -7.747 1.00 65.81 104 ALA A N 1
ATOM 822 C CA . ALA A 1 104 ? 21.177 5.251 -9.018 1.00 65.81 104 ALA A CA 1
ATOM 823 C C . ALA A 1 104 ? 20.497 4.644 -10.266 1.00 65.81 104 ALA A C 1
ATOM 825 O O . ALA A 1 104 ? 20.394 5.306 -11.294 1.00 65.81 104 ALA A O 1
ATOM 826 N N . GLU A 1 105 ? 20.030 3.398 -10.179 1.00 69.12 105 GLU A N 1
ATOM 827 C CA . GLU A 1 105 ? 19.347 2.675 -11.260 1.00 69.12 105 GLU A CA 1
ATOM 828 C C . GLU A 1 105 ? 17.813 2.825 -11.220 1.00 69.12 105 GLU A C 1
ATOM 830 O O . GLU A 1 105 ? 17.125 2.388 -12.141 1.00 69.12 105 GLU A O 1
ATOM 835 N N . ARG A 1 106 ? 17.249 3.436 -10.167 1.00 67.81 106 ARG A N 1
ATOM 836 C CA . ARG A 1 106 ? 15.800 3.599 -9.988 1.00 67.81 106 ARG A CA 1
ATOM 837 C C . ARG A 1 106 ? 15.355 4.982 -10.451 1.00 67.81 106 ARG A C 1
ATOM 839 O O . ARG A 1 106 ? 15.730 5.997 -9.867 1.00 67.81 106 ARG A O 1
ATOM 846 N N . VAL A 1 107 ? 14.496 5.011 -11.465 1.00 72.44 107 VAL A N 1
ATOM 847 C CA . VAL A 1 107 ? 13.806 6.229 -11.904 1.00 72.44 107 VAL A CA 1
ATOM 848 C C . VAL A 1 107 ? 12.437 6.294 -11.211 1.00 72.44 107 VAL A C 1
ATOM 850 O O . VAL A 1 107 ? 11.711 5.302 -11.265 1.00 72.44 107 VAL A O 1
ATOM 853 N N . PRO A 1 108 ? 12.076 7.418 -10.561 1.00 71.38 108 PRO A N 1
ATOM 854 C CA . PRO A 1 108 ? 10.735 7.644 -10.021 1.00 71.38 108 PRO A CA 1
ATOM 855 C C . PRO A 1 108 ? 9.660 7.475 -11.094 1.00 71.38 108 PRO A C 1
ATOM 857 O O . PRO A 1 108 ? 9.816 7.991 -12.205 1.00 71.38 108 PRO A O 1
ATOM 860 N N . ASP A 1 109 ? 8.561 6.805 -10.759 1.00 81.31 109 ASP A N 1
ATOM 861 C CA . ASP A 1 109 ? 7.476 6.527 -11.693 1.00 81.31 109 ASP A CA 1
ATOM 862 C C . ASP A 1 109 ? 6.134 6.876 -11.048 1.00 81.31 109 ASP A C 1
ATOM 864 O O . ASP A 1 109 ? 5.643 6.203 -10.148 1.00 81.31 109 ASP A O 1
ATOM 868 N N . ILE A 1 110 ? 5.463 7.892 -11.596 1.00 86.94 110 ILE A N 1
ATOM 869 C CA . ILE A 1 110 ? 4.125 8.329 -11.167 1.00 86.94 110 ILE A CA 1
ATOM 870 C C . ILE A 1 110 ? 3.144 7.148 -11.054 1.00 86.94 110 ILE A C 1
ATOM 872 O O . ILE A 1 110 ? 2.231 7.168 -10.219 1.00 86.94 110 ILE A O 1
ATOM 876 N N . ARG A 1 111 ? 3.324 6.103 -11.868 1.00 87.56 111 ARG A N 1
ATOM 877 C CA . ARG A 1 111 ? 2.550 4.863 -11.799 1.00 87.56 111 ARG A CA 1
ATOM 878 C C . ARG A 1 111 ? 2.627 4.194 -10.424 1.00 87.56 111 ARG A C 1
ATOM 880 O O . ARG A 1 111 ? 1.595 3.717 -9.949 1.00 87.56 111 ARG A O 1
ATOM 887 N N . ASP A 1 112 ? 3.779 4.216 -9.762 1.00 88.50 112 ASP A N 1
ATOM 888 C CA . ASP A 1 112 ? 3.980 3.656 -8.425 1.00 88.50 112 ASP A CA 1
ATOM 889 C C . ASP A 1 112 ? 3.272 4.491 -7.359 1.00 88.50 112 ASP A C 1
ATOM 891 O O . ASP A 1 112 ? 2.585 3.929 -6.502 1.00 88.50 112 ASP A O 1
ATOM 895 N N . LEU A 1 113 ? 3.312 5.827 -7.463 1.00 92.88 113 LEU A N 1
ATOM 896 C CA . LEU A 1 113 ? 2.490 6.711 -6.620 1.00 92.88 113 LEU A CA 1
ATOM 897 C C . LEU A 1 113 ? 1.011 6.362 -6.721 1.00 92.88 113 LEU A C 1
ATOM 899 O O . LEU A 1 113 ? 0.324 6.239 -5.700 1.00 92.88 113 LEU A O 1
ATOM 903 N N . VAL A 1 114 ? 0.513 6.206 -7.947 1.00 96.00 114 VAL A N 1
ATOM 904 C CA . VAL A 1 114 ? -0.892 5.881 -8.198 1.00 96.00 114 VAL A CA 1
ATOM 905 C C . VAL A 1 114 ? -1.226 4.488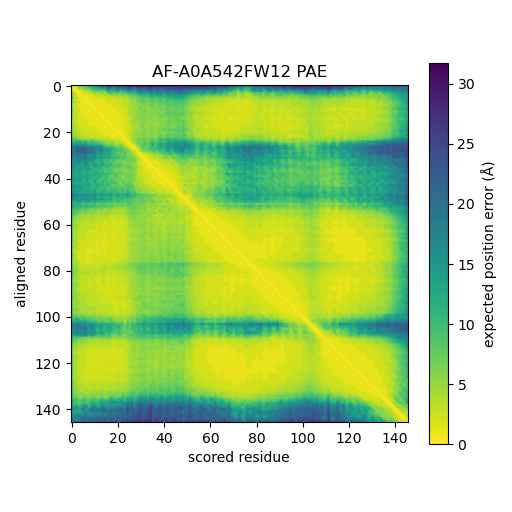 -7.665 1.00 96.00 114 VAL A C 1
ATOM 907 O O . VAL A 1 114 ? -2.239 4.338 -6.975 1.00 96.00 114 VAL A O 1
ATOM 910 N N . ALA A 1 115 ? -0.382 3.487 -7.923 1.00 94.94 115 ALA A N 1
ATOM 911 C CA . ALA A 1 115 ? -0.570 2.114 -7.461 1.00 94.94 115 ALA A CA 1
ATOM 912 C C . ALA A 1 115 ? -0.637 2.041 -5.930 1.00 94.94 115 ALA A C 1
ATOM 914 O O . ALA A 1 115 ? -1.619 1.560 -5.359 1.00 94.94 115 ALA A O 1
ATOM 915 N N . ASN A 1 116 ? 0.359 2.606 -5.255 1.00 96.25 116 ASN A N 1
ATOM 916 C CA . ASN A 1 116 ? 0.475 2.592 -3.802 1.00 96.25 116 ASN A CA 1
ATOM 917 C C . ASN A 1 116 ? -0.677 3.355 -3.132 1.00 96.25 116 ASN A C 1
ATOM 919 O O . ASN A 1 116 ? -1.302 2.872 -2.183 1.00 96.25 116 ASN A O 1
ATOM 923 N N . THR A 1 117 ? -1.037 4.523 -3.670 1.00 97.25 117 THR A N 1
ATOM 924 C CA . THR A 1 117 ? -2.180 5.309 -3.174 1.00 97.25 117 THR A CA 1
ATOM 925 C C . THR A 1 117 ? -3.500 4.557 -3.363 1.00 97.25 117 THR A C 1
ATOM 927 O O . THR A 1 117 ? -4.348 4.548 -2.465 1.00 97.25 117 THR A O 1
ATOM 930 N N . THR A 1 118 ? -3.660 3.862 -4.494 1.00 98.12 118 THR A N 1
ATOM 931 C CA . THR A 1 118 ? -4.816 2.993 -4.764 1.00 98.12 118 THR A CA 1
ATOM 932 C C . THR A 1 118 ? -4.870 1.833 -3.772 1.00 98.12 118 THR A C 1
ATOM 934 O O . THR A 1 118 ? -5.925 1.578 -3.190 1.00 98.12 118 THR A O 1
ATOM 937 N N . GLY A 1 119 ? -3.737 1.183 -3.498 1.00 97.81 119 GLY A N 1
ATOM 938 C CA . GLY A 1 119 ? -3.613 0.142 -2.478 1.00 97.81 119 GLY A CA 1
ATOM 939 C C . GLY A 1 119 ? -4.057 0.620 -1.099 1.00 97.81 119 GLY A C 1
ATOM 940 O O . GLY A 1 119 ? -4.902 -0.013 -0.462 1.00 97.81 119 GLY A O 1
ATOM 941 N N . ALA A 1 120 ? -3.583 1.793 -0.671 1.00 98.12 120 ALA A N 1
ATOM 942 C CA . ALA A 1 120 ? -3.984 2.393 0.600 1.00 98.12 120 ALA A CA 1
ATOM 943 C C . ALA A 1 120 ? -5.499 2.665 0.660 1.00 98.12 120 ALA A C 1
ATOM 945 O O . ALA A 1 120 ? -6.143 2.380 1.676 1.00 98.12 120 ALA A O 1
ATOM 946 N N . ALA A 1 121 ? -6.094 3.160 -0.430 1.00 98.44 121 ALA A N 1
ATOM 947 C CA . ALA A 1 121 ? -7.537 3.378 -0.523 1.00 98.44 121 ALA A CA 1
ATOM 948 C C . ALA A 1 121 ? -8.329 2.063 -0.424 1.00 98.44 121 ALA A C 1
ATOM 950 O O . ALA A 1 121 ? -9.265 1.962 0.377 1.00 98.44 121 ALA A O 1
ATOM 951 N N . VAL A 1 122 ? -7.929 1.041 -1.188 1.00 98.50 122 VAL A N 1
ATOM 952 C CA . VAL A 1 122 ? -8.553 -0.291 -1.189 1.00 98.50 122 VAL A CA 1
ATOM 953 C C . VAL A 1 122 ? -8.456 -0.930 0.195 1.00 98.50 122 VAL A C 1
ATOM 955 O O . VAL A 1 122 ? -9.466 -1.379 0.738 1.00 98.50 122 VAL A O 1
ATOM 958 N N . GLY A 1 123 ? -7.278 -0.911 0.818 1.00 98.12 123 GLY A N 1
ATOM 959 C CA . GLY A 1 123 ? -7.063 -1.461 2.154 1.00 98.12 123 GLY A CA 1
ATOM 960 C C . GLY A 1 123 ? -7.910 -0.793 3.232 1.00 98.12 123 GLY A C 1
ATOM 961 O O . GLY A 1 123 ? -8.524 -1.473 4.065 1.00 98.12 123 GLY A O 1
ATOM 962 N N . ALA A 1 124 ? -8.012 0.537 3.184 1.00 98.25 124 ALA A N 1
ATOM 963 C CA . ALA A 1 124 ? -8.881 1.289 4.079 1.00 98.25 124 ALA A CA 1
ATOM 964 C C . ALA A 1 124 ? -10.360 0.929 3.860 1.00 98.25 124 ALA A C 1
ATOM 966 O O . ALA A 1 124 ? -11.080 0.653 4.826 1.00 98.25 124 ALA A O 1
ATOM 967 N N . ALA A 1 125 ? -10.814 0.880 2.604 1.00 98.31 125 ALA A N 1
ATOM 968 C CA . ALA A 1 125 ? -12.192 0.546 2.255 1.00 98.31 125 ALA A CA 1
ATOM 969 C C . ALA A 1 125 ? -12.573 -0.871 2.714 1.00 98.31 125 ALA A C 1
ATOM 971 O O . ALA A 1 125 ? -13.563 -1.035 3.433 1.00 98.31 125 ALA A O 1
ATOM 972 N N . LEU A 1 126 ? -11.761 -1.879 2.378 1.00 98.19 126 LEU A N 1
ATOM 973 C CA . LEU A 1 126 ? -11.983 -3.274 2.772 1.00 98.19 126 LEU A CA 1
ATOM 974 C C . LEU A 1 126 ? -12.059 -3.419 4.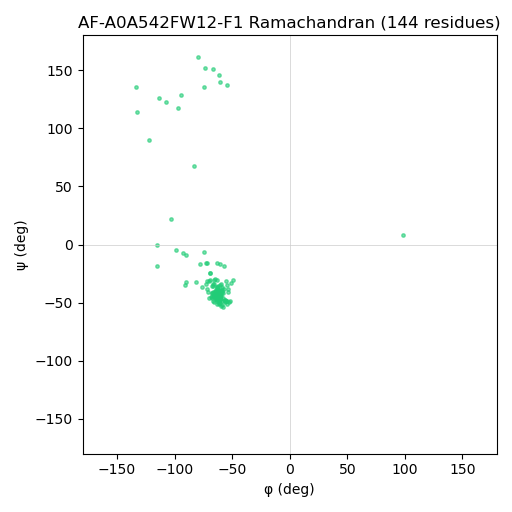293 1.00 98.19 126 LEU A C 1
ATOM 976 O O . LEU A 1 126 ? -12.993 -4.027 4.816 1.00 98.19 126 LEU A O 1
ATOM 980 N N . THR A 1 127 ? -11.133 -2.793 5.018 1.00 97.88 127 THR A N 1
ATOM 981 C CA . THR A 1 127 ? -11.104 -2.851 6.485 1.00 97.88 127 THR A CA 1
ATOM 982 C C . THR A 1 127 ? -12.359 -2.239 7.096 1.00 97.88 127 THR A C 1
ATOM 984 O O . THR A 1 127 ? -12.961 -2.820 8.001 1.00 97.88 127 THR A O 1
ATOM 987 N N . ILE A 1 128 ? -12.814 -1.095 6.579 1.00 97.50 128 ILE A N 1
ATOM 988 C CA . ILE A 1 128 ? -14.054 -0.457 7.031 1.00 97.50 128 ILE A CA 1
ATOM 989 C C . ILE A 1 128 ? -15.261 -1.370 6.793 1.00 97.50 128 ILE A C 1
ATOM 991 O O . ILE A 1 128 ? -16.102 -1.511 7.687 1.00 97.50 128 ILE A O 1
ATOM 995 N N . LEU A 1 129 ? -15.357 -1.987 5.612 1.00 97.56 129 LEU A N 1
ATOM 996 C CA . LEU A 1 129 ? -16.448 -2.900 5.268 1.00 97.56 129 LEU A CA 1
ATOM 997 C C . LEU A 1 129 ? -16.460 -4.124 6.193 1.00 97.56 129 LEU A C 1
ATOM 999 O O . LEU A 1 129 ? -17.502 -4.435 6.774 1.00 97.56 129 LEU A O 1
ATOM 1003 N N . ILE A 1 130 ? -15.302 -4.752 6.411 1.00 96.56 130 ILE A N 1
ATOM 1004 C CA . ILE A 1 130 ? -15.148 -5.916 7.294 1.00 96.56 130 ILE A CA 1
ATOM 1005 C C . ILE A 1 130 ? -15.518 -5.554 8.736 1.00 96.56 130 ILE A C 1
ATOM 1007 O O . ILE A 1 130 ? -16.358 -6.219 9.346 1.00 96.56 130 ILE A O 1
ATOM 1011 N N . VAL A 1 131 ? -14.964 -4.466 9.283 1.00 94.25 131 VAL A N 1
ATOM 1012 C CA . VAL A 1 131 ? -15.252 -4.026 10.659 1.00 94.25 131 VAL A CA 1
ATOM 1013 C C . VAL A 1 131 ? -16.742 -3.727 10.840 1.00 94.25 131 VAL A C 1
ATOM 1015 O O . VAL A 1 131 ? -17.325 -4.087 11.867 1.00 94.25 131 VAL A O 1
ATOM 1018 N N . ARG A 1 132 ? -17.390 -3.102 9.850 1.00 94.38 132 ARG A N 1
ATOM 1019 C CA . ARG A 1 132 ? -18.840 -2.855 9.874 1.00 94.38 132 ARG A CA 1
ATOM 1020 C C . ARG A 1 132 ? -19.640 -4.154 9.830 1.00 94.38 132 ARG A C 1
ATOM 1022 O O . ARG A 1 132 ? -20.573 -4.296 10.618 1.00 94.38 132 ARG A O 1
ATOM 1029 N N . ALA A 1 133 ? -19.277 -5.095 8.963 1.00 94.31 133 ALA A N 1
ATOM 1030 C CA . ALA A 1 133 ? -19.958 -6.381 8.840 1.00 94.31 133 ALA A CA 1
ATOM 1031 C C . ALA A 1 133 ? -19.857 -7.220 10.126 1.00 94.31 133 ALA A C 1
ATOM 1033 O O . ALA A 1 133 ? -20.857 -7.782 10.574 1.00 94.31 133 ALA A O 1
ATOM 1034 N N . VAL A 1 134 ? -18.680 -7.258 10.760 1.00 93.06 134 VAL A N 1
ATOM 1035 C CA . VAL A 1 134 ? -18.467 -7.963 12.036 1.00 93.06 134 VAL A CA 1
ATOM 1036 C C . VAL A 1 134 ? -19.311 -7.339 13.150 1.00 93.06 134 VAL A C 1
ATOM 1038 O O . VAL A 1 134 ? -20.034 -8.051 13.842 1.00 93.06 134 VAL A O 1
ATOM 1041 N N . ARG A 1 135 ? -19.311 -6.004 13.276 1.00 91.19 135 ARG A N 1
ATOM 1042 C CA . ARG A 1 135 ? -20.120 -5.298 14.289 1.00 91.19 135 ARG A CA 1
ATOM 1043 C C . ARG A 1 135 ? -21.626 -5.508 14.109 1.00 91.19 135 ARG A C 1
ATOM 1045 O O . ARG A 1 135 ? -22.342 -5.577 15.104 1.00 91.19 135 ARG A O 1
ATOM 1052 N N . ARG A 1 136 ? -22.112 -5.593 12.864 1.00 90.44 136 ARG A N 1
ATOM 1053 C CA . ARG A 1 136 ? -23.528 -5.881 12.568 1.00 90.44 136 ARG A CA 1
ATOM 1054 C C . ARG A 1 136 ? -23.924 -7.287 13.018 1.00 90.44 136 ARG A C 1
ATOM 1056 O O . ARG A 1 136 ? -24.971 -7.431 13.636 1.00 90.44 136 ARG A O 1
ATOM 1063 N N . ARG A 1 137 ? -23.077 -8.293 12.767 1.00 88.56 137 ARG A N 1
ATOM 1064 C CA . ARG A 1 137 ? -23.337 -9.678 13.196 1.00 88.56 137 ARG A CA 1
ATOM 1065 C C . ARG A 1 137 ? -23.410 -9.815 14.712 1.00 88.56 137 ARG A C 1
ATOM 1067 O O . ARG A 1 137 ? -24.361 -10.407 15.199 1.00 88.56 137 ARG A O 1
ATOM 1074 N N . SER A 1 138 ? -22.473 -9.217 15.451 1.00 85.19 138 SER A N 1
ATOM 1075 C CA . SER A 1 138 ? -22.486 -9.287 16.920 1.00 85.19 138 SER A CA 1
ATOM 1076 C C . SER A 1 138 ? -23.776 -8.722 17.522 1.00 85.19 138 SER A C 1
ATOM 1078 O O . SER A 1 138 ? -24.356 -9.345 18.397 1.00 85.19 138 SER A O 1
ATOM 1080 N N . ARG A 1 139 ? -24.282 -7.600 16.990 1.00 78.25 139 ARG A N 1
ATOM 1081 C CA . ARG A 1 139 ? -25.547 -7.004 17.452 1.00 78.25 139 ARG A CA 1
ATOM 1082 C C . ARG A 1 139 ? -26.775 -7.868 17.152 1.00 78.25 139 ARG A C 1
ATOM 1084 O O . ARG A 1 139 ? -27.697 -7.886 17.952 1.00 78.25 139 ARG A O 1
ATOM 1091 N N . GLY A 1 140 ? -26.800 -8.561 16.012 1.00 73.38 140 GLY A N 1
ATOM 1092 C CA . GLY A 1 140 ? -27.899 -9.469 15.668 1.00 73.38 140 GLY A CA 1
ATOM 1093 C C . GLY A 1 140 ? -27.953 -10.702 16.574 1.00 73.38 140 GLY A C 1
ATOM 1094 O O . GLY A 1 140 ? -29.036 -11.139 16.946 1.00 73.38 140 GLY A O 1
ATOM 1095 N N . SER A 1 141 ? -26.792 -11.223 16.981 1.00 71.06 141 SER A N 1
ATOM 1096 C CA . SER A 1 141 ? -26.701 -12.367 17.896 1.00 71.06 141 SER A CA 1
ATOM 1097 C C . SER A 1 141 ? -27.137 -12.044 19.329 1.00 71.06 141 SER A C 1
ATOM 1099 O O . SER A 1 141 ? -27.666 -12.925 20.000 1.00 71.06 141 SER A O 1
ATOM 1101 N N . ASP A 1 142 ? -26.930 -10.808 19.793 1.00 67.75 142 ASP A N 1
ATOM 1102 C CA . ASP A 1 142 ? -27.354 -10.372 21.132 1.00 67.75 142 ASP A CA 1
ATOM 1103 C C . ASP A 1 142 ? -28.883 -10.205 21.224 1.00 67.75 142 ASP A C 1
ATOM 1105 O O . ASP A 1 142 ? -29.468 -10.530 22.251 1.00 67.75 142 ASP A O 1
ATOM 1109 N N . VAL A 1 143 ? -29.546 -9.772 20.142 1.00 67.44 143 VAL A N 1
ATOM 1110 C CA . VAL A 1 143 ? -31.015 -9.608 20.088 1.00 67.44 143 VAL A CA 1
ATOM 1111 C C . VAL A 1 143 ? -31.757 -10.949 20.060 1.00 67.44 143 VAL A C 1
ATOM 1113 O O . VAL A 1 143 ? -32.850 -11.042 20.594 1.00 67.44 143 VAL A O 1
ATOM 1116 N N . VAL A 1 144 ? -31.179 -11.999 19.468 1.00 65.69 144 VAL A N 1
ATOM 1117 C CA . VAL A 1 144 ? -31.799 -13.344 19.417 1.00 65.69 144 VAL A CA 1
ATOM 1118 C C . VAL A 1 144 ? -31.661 -14.106 20.746 1.00 65.69 144 VAL A C 1
ATOM 1120 O O . VAL A 1 144 ? -32.345 -15.101 20.962 1.00 65.69 144 VAL A O 1
ATOM 1123 N N . ARG A 1 145 ? -30.758 -13.672 21.635 1.00 61.31 145 ARG A N 1
ATOM 1124 C CA . ARG A 1 145 ? -30.497 -14.311 22.937 1.00 61.31 145 ARG A CA 1
ATOM 1125 C C . ARG A 1 145 ? -31.204 -13.639 24.123 1.00 61.31 145 ARG A C 1
ATOM 1127 O O . ARG A 1 145 ? -31.060 -14.146 25.233 1.00 61.31 145 ARG A O 1
ATOM 1134 N N . ALA A 1 146 ? -31.891 -12.521 23.901 1.00 56.50 146 ALA A N 1
ATOM 1135 C CA . ALA A 1 146 ? -32.677 -11.795 24.899 1.00 56.50 146 ALA A CA 1
ATOM 1136 C C . ALA A 1 146 ? -34.163 -12.146 24.763 1.00 56.50 146 ALA A C 1
ATOM 1138 O O . ALA A 1 146 ? -34.832 -12.210 25.816 1.00 56.50 146 ALA A O 1
#

Solvent-accessible surface area (backbone atoms only — not comparable to full-atom values): 7679 Å² total; per-residue (Å²): 130,64,72,71,56,55,54,50,50,52,52,52,51,54,48,48,52,51,49,50,64,64,70,69,42,79,62,88,56,57,72,69,54,44,55,50,52,51,52,52,32,57,57,38,48,73,37,84,92,40,43,78,54,39,68,72,51,52,51,38,51,48,40,18,57,65,21,19,59,55,4,26,50,34,41,75,76,65,44,54,58,67,53,21,24,53,51,26,36,52,51,37,53,50,50,39,53,49,34,51,74,74,25,90,85,44,77,75,50,72,64,54,39,52,20,22,22,49,8,4,40,50,16,18,52,53,43,53,53,50,55,50,53,52,56,53,51,57,57,57,56,56,64,77,74,109

Nearest PDB structures (foldseek):
  3g67-assembly1_B  TM=2.134E-01  e=6.348E+00  Thermotoga maritima

Secondary structure (DSSP, 8-state):
--HHHHHHHHHHHHHHHHHHHHHS-SSSS-HHHHHHHHHHHHHHTTSTTTTT--HHHHHHHHHHHHHHHHHHHHHHTT--HHHHHHHHHHHHHHHHHHHHHH-TTPPP-HHHHHHHHHHHHHHHHHHHHHHHHHHHHHHHHHHHT-

Sequence (146 aa):
MRPRRWALVVASAAYAVVLWYLTLRPVPYEPEVQGIVDLVVAWFARYDVTAWLTLDRVEFLSNVGLFVPFGALAVLWGARWWIAVVCGLAASGIIELVQLSLLAERVPDIRDLVANTTGAAVGAALTILIVRAVRRRSRGSDVVRA

Radius of gyration: 18.98 Å; Cα contacts (8 Å, |Δi|>4): 135; chains: 1; bounding box: 54×29×53 Å

Foldseek 3Di:
DPPLVVVLVVLVVVLVVVLCVQLVDLDNDDPVRVVVVVVVLVVLCVDPVRVVVDPLVVVLQVLLQSLLVQLQSCVSVPHDLVVLLVVQLVVQVVSQVSCVVPRVPDDDDVSSSVSSSNSNNNSNVVNVVVVVVVVVVVVVVVVVVD

Mean predicted aligned error: 6.68 Å